Protein AF-A0A7S1KZ90-F1 (afdb_monomer_lite)

Sequence (156 aa):
HIIRDPIAMVVSGYLYHLHNDDTPTPLQVIRNMSMADGLAEEARFVIETQGKEMAEVYSSDLPWVMNVRFESFAQSSESFDEAAAEVYSHMLRGFYTEGQRKELARRAVKHDLHRNRTDDKQGHVAKAAMKESVKAVVNAIPRRLLRDLKGLRKEL

pLDDT: mean 88.45, std 10.25, range [52.78, 98.0]

Structure (mmCIF, N/CA/C/O backbone):
data_AF-A0A7S1KZ90-F1
#
_entry.id   AF-A0A7S1KZ90-F1
#
loop_
_atom_site.group_PDB
_atom_site.id
_atom_site.type_symbol
_atom_site.label_atom_id
_atom_site.label_alt_id
_atom_site.label_comp_id
_atom_site.label_asym_id
_atom_site.label_entity_id
_atom_site.label_seq_id
_atom_site.pdbx_PDB_ins_code
_atom_site.Cartn_x
_atom_site.Cartn_y
_atom_site.Cartn_z
_atom_site.occupancy
_atom_site.B_iso_or_equiv
_atom_site.auth_seq_id
_atom_site.auth_comp_id
_atom_site.auth_asym_id
_atom_site.auth_atom_id
_atom_site.pdbx_PDB_model_num
ATOM 1 N N . HIS A 1 1 ? -1.379 6.599 11.094 1.00 92.25 1 HIS A N 1
ATOM 2 C CA . HIS A 1 1 ? -1.027 6.664 9.672 1.00 92.25 1 HIS A CA 1
ATOM 3 C C . HIS A 1 1 ? -1.335 5.346 8.998 1.00 92.25 1 HIS A C 1
ATOM 5 O O . HIS A 1 1 ? -1.284 4.304 9.644 1.00 92.25 1 HIS A O 1
ATOM 11 N N . ILE A 1 2 ? -1.676 5.401 7.713 1.00 92.50 2 ILE A N 1
ATOM 12 C CA . ILE A 1 2 ? -1.804 4.203 6.890 1.00 92.50 2 ILE A CA 1
ATOM 13 C C . ILE A 1 2 ? -0.489 4.047 6.131 1.00 92.50 2 ILE A C 1
ATOM 15 O O . ILE A 1 2 ? -0.105 4.955 5.398 1.00 92.50 2 ILE A O 1
ATOM 19 N N . ILE A 1 3 ? 0.190 2.922 6.325 1.00 94.38 3 ILE A N 1
ATOM 20 C CA . ILE A 1 3 ? 1.401 2.554 5.584 1.00 94.38 3 ILE A CA 1
ATOM 21 C C . ILE A 1 3 ? 1.066 1.485 4.549 1.00 94.38 3 ILE A C 1
ATOM 23 O O . ILE A 1 3 ? 0.080 0.758 4.689 1.00 94.38 3 ILE A O 1
ATOM 27 N N . ARG A 1 4 ? 1.871 1.370 3.497 1.00 95.38 4 ARG A N 1
ATOM 28 C CA . ARG A 1 4 ? 1.637 0.413 2.413 1.00 95.38 4 ARG A CA 1
ATOM 29 C C . ARG A 1 4 ? 2.937 -0.260 2.011 1.00 95.38 4 ARG A C 1
ATOM 31 O O . ARG A 1 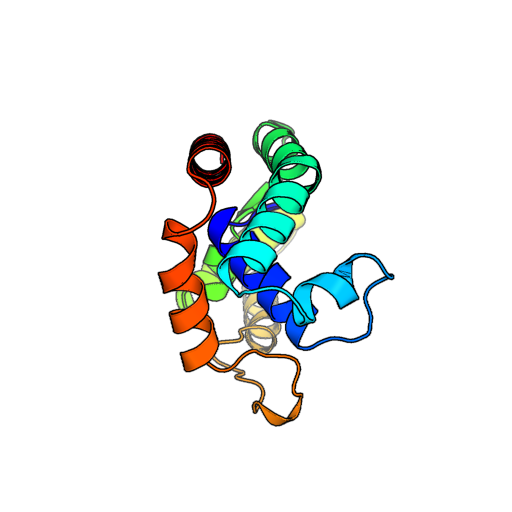4 ? 3.995 0.358 2.076 1.00 95.38 4 ARG A O 1
ATOM 38 N N . ASP A 1 5 ? 2.856 -1.509 1.558 1.00 95.88 5 ASP A N 1
ATOM 39 C CA . ASP A 1 5 ? 3.999 -2.181 0.946 1.00 95.88 5 ASP A CA 1
ATOM 40 C C . ASP A 1 5 ? 4.572 -1.309 -0.196 1.00 95.88 5 ASP A C 1
ATOM 42 O O . ASP A 1 5 ? 3.833 -0.981 -1.133 1.00 95.88 5 ASP A O 1
ATOM 46 N N . PRO A 1 6 ? 5.866 -0.927 -0.156 1.00 96.19 6 PRO A N 1
ATOM 47 C CA . PRO A 1 6 ? 6.432 0.009 -1.128 1.00 96.19 6 PRO A CA 1
ATOM 48 C C . PRO A 1 6 ? 6.328 -0.481 -2.575 1.00 96.19 6 PRO A C 1
ATOM 50 O O . PRO A 1 6 ? 6.116 0.312 -3.487 1.00 96.19 6 PRO A O 1
ATOM 53 N N . ILE A 1 7 ? 6.418 -1.795 -2.804 1.00 96.19 7 ILE A N 1
ATOM 54 C CA . ILE A 1 7 ? 6.285 -2.374 -4.146 1.00 96.19 7 ILE A CA 1
ATOM 55 C C . ILE A 1 7 ? 4.825 -2.298 -4.607 1.00 96.19 7 ILE A C 1
ATOM 57 O O . ILE A 1 7 ? 4.551 -1.904 -5.742 1.00 96.19 7 ILE A O 1
ATOM 61 N N . ALA A 1 8 ? 3.874 -2.638 -3.735 1.00 94.69 8 ALA A N 1
ATOM 62 C CA . ALA A 1 8 ? 2.452 -2.497 -4.024 1.00 94.69 8 ALA A CA 1
ATOM 63 C C . ALA A 1 8 ? 2.060 -1.033 -4.279 1.00 94.69 8 ALA A C 1
ATOM 65 O O . ALA A 1 8 ? 1.177 -0.778 -5.100 1.00 94.69 8 ALA A O 1
ATOM 66 N N . MET A 1 9 ? 2.717 -0.085 -3.607 1.00 94.56 9 MET A N 1
ATOM 67 C CA . MET A 1 9 ? 2.534 1.346 -3.825 1.00 94.56 9 MET A CA 1
ATOM 68 C C . MET A 1 9 ? 3.001 1.764 -5.220 1.00 94.56 9 MET A C 1
ATOM 70 O O . MET A 1 9 ? 2.198 2.340 -5.946 1.00 94.56 9 MET A O 1
ATOM 74 N N . VAL A 1 10 ? 4.206 1.364 -5.644 1.00 95.25 10 VAL A N 1
ATOM 75 C CA . VAL A 1 10 ? 4.720 1.617 -7.006 1.00 95.25 10 VAL A CA 1
ATOM 76 C C . VAL A 1 10 ? 3.785 1.056 -8.077 1.00 95.25 10 VAL A C 1
ATOM 78 O O . VAL A 1 10 ? 3.404 1.756 -9.010 1.00 95.25 10 VAL A O 1
ATOM 81 N N . VAL A 1 11 ? 3.348 -0.199 -7.941 1.00 94.69 11 VAL A N 1
ATOM 82 C CA . VAL A 1 11 ? 2.410 -0.802 -8.906 1.00 94.69 11 VAL A CA 1
ATOM 83 C C . VAL A 1 11 ? 1.099 -0.013 -8.961 1.00 94.69 11 VAL A C 1
ATOM 85 O O . VAL A 1 11 ? 0.547 0.210 -10.037 1.00 94.69 11 VAL A O 1
ATOM 88 N N . SER A 1 12 ? 0.589 0.407 -7.804 1.00 91.56 12 SER A N 1
ATOM 89 C CA . SER A 1 12 ? -0.655 1.167 -7.709 1.00 91.56 12 SER A CA 1
ATOM 90 C C . SER A 1 12 ? -0.537 2.567 -8.303 1.00 91.56 12 SER A C 1
ATOM 92 O O . SER A 1 12 ? -1.464 2.981 -8.993 1.00 91.56 12 SER A O 1
ATOM 94 N N . GLY A 1 13 ? 0.558 3.278 -8.030 1.00 91.31 13 GLY A N 1
ATOM 95 C CA . GLY A 1 13 ? 0.819 4.622 -8.542 1.00 91.31 13 GLY A CA 1
ATOM 96 C C . GLY A 1 13 ? 0.999 4.611 -10.055 1.00 91.31 13 GLY A C 1
ATOM 97 O O . GLY A 1 13 ? 0.278 5.308 -10.764 1.00 91.31 13 GLY A O 1
ATOM 98 N N . TYR A 1 14 ? 1.810 3.686 -10.576 1.00 92.38 14 TYR A N 1
ATOM 99 C CA . TYR A 1 14 ? 1.973 3.499 -12.019 1.00 92.38 14 TYR A CA 1
ATOM 100 C C . TYR A 1 14 ? 0.629 3.270 -12.729 1.00 92.38 14 TYR A C 1
ATOM 102 O O . TYR A 1 14 ? 0.295 3.967 -13.687 1.00 92.38 14 TYR A O 1
ATOM 110 N N . LEU A 1 15 ? -0.187 2.334 -12.231 1.00 90.62 15 LEU A N 1
ATOM 111 C CA . LEU A 1 15 ? -1.514 2.064 -12.795 1.00 90.62 15 LEU A CA 1
ATOM 112 C C . LEU A 1 15 ? -2.454 3.268 -12.685 1.00 90.62 15 LEU A C 1
ATOM 114 O O . LEU A 1 15 ? -3.241 3.511 -13.597 1.00 90.62 15 LEU A O 1
ATOM 118 N N . TYR A 1 16 ? -2.380 4.018 -11.588 1.00 88.12 16 TYR A N 1
ATOM 119 C CA . TYR A 1 16 ? -3.156 5.237 -11.413 1.00 88.12 16 TYR A CA 1
ATOM 120 C C . TYR A 1 16 ? -2.789 6.280 -12.480 1.00 88.12 16 TYR A C 1
ATOM 122 O O . TYR A 1 16 ? -3.686 6.813 -13.133 1.00 88.12 16 TYR A O 1
ATOM 130 N N . HIS A 1 17 ? -1.500 6.505 -12.736 1.00 86.94 17 HIS A N 1
ATOM 131 C CA . HIS A 1 17 ? -1.020 7.466 -13.737 1.00 86.94 17 HIS A CA 1
ATOM 132 C C . HIS A 1 17 ? -1.322 7.058 -15.186 1.00 86.94 17 HIS A C 1
ATOM 134 O O . HIS A 1 17 ? -1.518 7.918 -16.051 1.00 86.94 17 HIS A O 1
ATOM 140 N N . LEU A 1 18 ? -1.436 5.757 -15.466 1.00 86.38 18 LEU A N 1
ATOM 1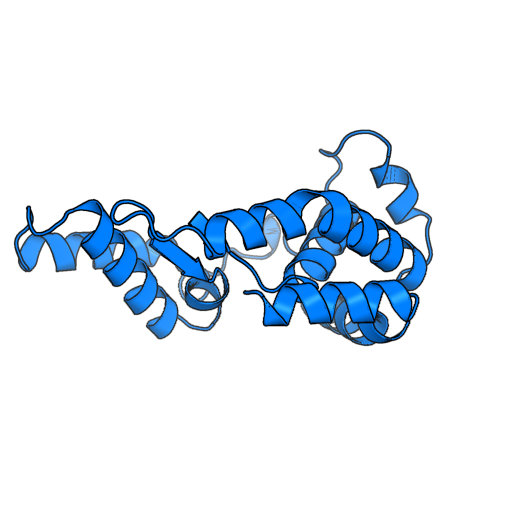41 C CA . LEU A 1 18 ? -1.886 5.279 -16.776 1.00 86.38 18 LEU A CA 1
ATOM 142 C C . LEU A 1 18 ? -3.355 5.604 -17.073 1.00 86.38 18 LEU A C 1
ATOM 144 O O . LEU A 1 18 ? -3.714 5.735 -18.241 1.00 86.38 18 LEU A O 1
ATOM 148 N N . HIS A 1 19 ? -4.198 5.711 -16.044 1.00 80.69 19 HIS A N 1
ATOM 149 C CA . HIS A 1 19 ? -5.652 5.788 -16.206 1.00 80.69 19 HIS A CA 1
ATOM 150 C C . HIS A 1 19 ? -6.279 7.120 -15.777 1.00 80.69 19 HIS A C 1
ATOM 152 O O . HIS A 1 19 ? -7.440 7.350 -16.099 1.00 80.69 19 HIS A O 1
ATOM 158 N N . ASN A 1 20 ? -5.544 7.993 -15.082 1.00 77.62 20 ASN A N 1
ATOM 159 C CA . ASN A 1 20 ? -6.070 9.266 -14.585 1.00 77.62 20 ASN A CA 1
ATOM 160 C C . ASN A 1 20 ? -5.307 10.449 -15.178 1.00 77.62 20 ASN A C 1
ATOM 162 O O . ASN A 1 20 ? -4.075 10.464 -15.168 1.00 77.62 20 ASN A O 1
ATOM 166 N N . ASP A 1 21 ? -6.048 11.431 -15.692 1.00 73.75 21 ASP A N 1
ATOM 167 C CA . ASP A 1 21 ? -5.513 12.676 -16.264 1.00 73.75 21 ASP A CA 1
ATOM 168 C C . ASP A 1 21 ? -5.233 13.753 -15.201 1.00 73.75 21 ASP A C 1
ATOM 170 O O . ASP A 1 21 ? -4.595 14.760 -15.495 1.00 73.75 21 ASP A O 1
ATOM 174 N N . ASP A 1 22 ? -5.641 13.512 -13.953 1.00 67.62 22 ASP A N 1
ATOM 175 C CA . ASP A 1 22 ? -5.633 14.490 -12.856 1.00 67.62 22 ASP A CA 1
ATOM 176 C C . ASP A 1 22 ? -4.256 14.718 -12.209 1.00 67.62 22 ASP A C 1
ATOM 178 O O . ASP A 1 22 ? -4.158 15.241 -11.098 1.00 67.62 22 ASP A O 1
ATOM 182 N N . THR A 1 23 ? -3.166 14.321 -12.868 1.00 59.53 23 THR A N 1
ATOM 183 C CA . THR A 1 23 ? -1.815 14.464 -12.311 1.00 59.53 23 THR A CA 1
ATOM 184 C C . THR A 1 23 ? -0.968 15.479 -13.071 1.00 59.53 23 THR A C 1
ATOM 186 O O . THR A 1 23 ? -0.924 15.418 -14.302 1.00 59.53 23 THR A O 1
ATOM 189 N N . PRO A 1 24 ? -0.262 16.390 -12.362 1.00 55.91 24 PRO A N 1
ATOM 190 C CA . PRO A 1 24 ? 0.601 17.373 -12.995 1.00 55.91 24 PRO A CA 1
ATOM 191 C C . PRO A 1 24 ? 1.693 16.743 -13.871 1.00 55.91 24 PRO A C 1
ATOM 193 O O . PRO A 1 24 ? 2.021 15.557 -13.799 1.00 55.91 24 PRO A O 1
ATOM 196 N N . THR A 1 25 ? 2.256 17.600 -14.713 1.00 52.78 25 THR A N 1
ATOM 197 C CA . THR A 1 25 ? 2.880 17.319 -16.009 1.00 52.78 25 THR A CA 1
ATOM 198 C C . THR A 1 25 ? 4.255 16.613 -16.046 1.00 52.78 25 THR A C 1
ATOM 200 O O . THR A 1 25 ? 4.799 16.519 -17.143 1.00 52.78 25 THR A O 1
ATOM 203 N N . PRO A 1 26 ? 4.834 16.012 -14.983 1.00 55.62 26 PRO A N 1
ATOM 204 C CA . PRO A 1 26 ? 5.863 14.983 -15.198 1.00 55.62 26 PRO A CA 1
ATOM 205 C C . PRO A 1 26 ? 5.285 13.616 -15.619 1.00 55.62 26 PRO A C 1
ATOM 207 O O . PRO A 1 26 ? 5.957 12.834 -16.285 1.00 55.62 26 PRO A O 1
ATOM 210 N N . LEU A 1 27 ? 4.026 13.320 -15.276 1.00 61.16 27 LEU A N 1
ATOM 211 C CA . LEU A 1 27 ? 3.480 11.951 -15.317 1.00 61.16 27 LEU A CA 1
ATOM 212 C C . LEU A 1 27 ? 2.819 11.558 -16.648 1.00 61.16 27 LEU A C 1
ATOM 214 O O . LEU A 1 27 ? 2.671 10.371 -16.935 1.00 61.16 27 LEU A O 1
ATOM 218 N N . GLN A 1 28 ? 2.510 12.521 -17.523 1.00 67.12 28 GLN A N 1
ATOM 219 C CA . GLN A 1 28 ? 2.115 12.214 -18.908 1.00 67.12 28 GLN A CA 1
ATOM 220 C C . GLN A 1 28 ? 3.231 11.490 -19.673 1.00 67.12 28 GLN A C 1
ATOM 222 O O . GLN A 1 28 ? 2.952 10.698 -20.572 1.00 67.12 28 GLN A O 1
ATOM 227 N N . VAL A 1 29 ? 4.494 11.712 -19.288 1.00 78.50 29 VAL A N 1
ATOM 228 C CA . VAL A 1 29 ? 5.645 11.041 -19.900 1.00 78.50 29 VAL A CA 1
ATOM 229 C C . VAL A 1 29 ? 5.606 9.535 -19.620 1.00 78.50 29 VAL A C 1
ATOM 231 O O . VAL A 1 29 ? 5.904 8.760 -20.525 1.00 78.50 29 VAL A O 1
ATOM 234 N N . ILE A 1 30 ? 5.139 9.103 -18.438 1.00 84.81 30 ILE A N 1
ATOM 235 C CA . ILE A 1 30 ? 5.043 7.680 -18.056 1.00 84.81 30 ILE A CA 1
ATOM 236 C C . ILE A 1 30 ? 4.164 6.883 -19.028 1.00 84.81 30 ILE A C 1
ATOM 238 O O . ILE A 1 30 ? 4.466 5.728 -19.324 1.00 84.81 30 ILE A O 1
ATOM 242 N N . ARG A 1 31 ? 3.109 7.490 -19.584 1.00 85.44 31 ARG A N 1
ATOM 243 C CA . ARG A 1 31 ? 2.217 6.817 -20.547 1.00 85.44 31 ARG A CA 1
ATOM 244 C C . ARG A 1 31 ? 2.898 6.476 -21.869 1.00 85.44 31 ARG A C 1
ATOM 246 O O . ARG A 1 31 ? 2.471 5.550 -22.549 1.00 85.44 31 ARG A O 1
ATOM 253 N N . ASN A 1 32 ? 3.947 7.218 -22.215 1.00 88.69 32 ASN A N 1
ATOM 254 C CA . ASN A 1 32 ? 4.730 7.015 -23.430 1.00 88.69 32 ASN A CA 1
ATOM 255 C C . ASN A 1 32 ? 5.992 6.172 -23.183 1.00 88.69 32 ASN A C 1
ATOM 257 O O . ASN A 1 32 ? 6.749 5.913 -24.117 1.00 88.69 32 ASN A O 1
ATOM 261 N N . MET A 1 33 ? 6.242 5.759 -21.939 1.00 92.06 33 MET A N 1
ATOM 262 C CA . MET A 1 33 ? 7.366 4.902 -21.579 1.00 92.06 33 MET A CA 1
ATOM 263 C C . MET A 1 33 ? 7.026 3.424 -21.776 1.00 92.06 33 MET A C 1
ATOM 265 O O . MET A 1 33 ? 5.862 3.015 -21.773 1.00 92.06 33 MET A O 1
ATOM 269 N N . SER A 1 34 ? 8.063 2.589 -21.874 1.00 94.12 34 SER A N 1
ATOM 270 C CA . SER A 1 34 ? 7.877 1.156 -21.663 1.00 94.12 34 SER A CA 1
ATOM 271 C C . SER A 1 34 ? 7.357 0.902 -20.240 1.00 94.12 34 SER A C 1
ATOM 273 O O . SER A 1 34 ? 7.595 1.694 -19.326 1.00 94.12 34 SER A O 1
ATOM 275 N N . MET A 1 35 ? 6.670 -0.221 -20.016 1.00 94.00 35 MET A N 1
ATOM 276 C CA . MET A 1 35 ? 6.167 -0.565 -18.679 1.00 94.00 35 MET A CA 1
ATOM 277 C C . MET A 1 35 ? 7.289 -0.629 -17.633 1.00 94.00 35 MET A C 1
ATOM 279 O O . MET A 1 35 ? 7.099 -0.192 -16.501 1.00 94.00 35 MET A O 1
ATOM 283 N N . ALA A 1 36 ? 8.464 -1.137 -18.014 1.00 95.19 36 ALA A N 1
ATOM 284 C CA . ALA A 1 36 ? 9.620 -1.214 -17.126 1.00 95.19 36 ALA A CA 1
ATOM 285 C C . ALA A 1 36 ? 10.179 0.176 -16.785 1.00 95.19 36 ALA A C 1
ATOM 287 O O . ALA A 1 36 ? 10.479 0.436 -15.620 1.00 95.19 36 ALA A O 1
ATOM 288 N N . ASP A 1 37 ? 10.277 1.073 -17.769 1.00 94.56 37 ASP A N 1
ATOM 289 C CA . ASP A 1 37 ? 10.777 2.436 -17.557 1.00 94.56 37 ASP A CA 1
ATOM 290 C C . ASP A 1 37 ? 9.796 3.272 -16.729 1.00 94.56 37 ASP A C 1
ATOM 292 O O . ASP A 1 37 ? 10.208 3.947 -15.788 1.00 94.56 37 ASP A O 1
ATOM 296 N N . GLY A 1 38 ? 8.494 3.159 -17.007 1.00 93.44 38 GLY A N 1
ATOM 297 C CA . GLY A 1 38 ? 7.455 3.837 -16.235 1.00 93.44 38 GLY A CA 1
ATOM 298 C C . GLY A 1 38 ? 7.393 3.360 -14.781 1.00 93.44 38 GLY A C 1
ATOM 299 O O . GLY A 1 38 ? 7.309 4.176 -13.868 1.00 93.44 38 GLY A O 1
ATOM 300 N N . LEU A 1 39 ? 7.524 2.050 -14.541 1.00 94.75 39 LEU A N 1
ATOM 301 C CA . LEU A 1 39 ? 7.660 1.510 -13.183 1.00 94.75 39 LEU A CA 1
ATOM 302 C C . LEU A 1 39 ? 8.950 1.966 -12.496 1.00 94.75 39 LEU A C 1
ATOM 304 O O . LEU A 1 39 ? 8.961 2.149 -11.282 1.00 94.75 39 LEU A O 1
ATOM 308 N N . ALA A 1 40 ? 10.045 2.126 -13.241 1.00 95.50 40 ALA A N 1
ATOM 309 C CA . ALA A 1 40 ? 11.299 2.626 -12.692 1.00 95.50 40 ALA A CA 1
ATOM 310 C C . ALA A 1 40 ? 11.208 4.110 -12.301 1.00 95.50 40 ALA A C 1
ATOM 312 O O . ALA A 1 40 ? 11.806 4.498 -11.298 1.00 95.50 40 ALA A O 1
ATOM 313 N N . GLU A 1 41 ? 10.478 4.923 -13.066 1.00 93.81 41 GLU A N 1
ATOM 314 C CA . GLU A 1 41 ? 10.181 6.319 -12.722 1.00 93.81 41 GLU A CA 1
ATOM 315 C C . GLU A 1 41 ? 9.354 6.399 -11.437 1.00 93.81 41 GLU A C 1
ATOM 317 O O . GLU A 1 41 ? 9.754 7.051 -10.475 1.00 93.81 41 GLU A O 1
ATOM 322 N N . GLU A 1 42 ? 8.265 5.634 -11.378 1.00 93.56 42 GLU A N 1
ATOM 323 C CA . GLU A 1 42 ? 7.399 5.565 -10.202 1.00 93.56 42 GLU A CA 1
ATOM 324 C C . GLU A 1 42 ? 8.156 5.064 -8.964 1.00 93.56 42 GLU A C 1
ATOM 326 O O . GLU A 1 42 ? 8.027 5.611 -7.872 1.00 93.56 42 GLU A O 1
ATOM 331 N N . ALA A 1 43 ? 9.016 4.053 -9.127 1.00 95.75 43 ALA A N 1
ATOM 332 C CA . ALA A 1 43 ? 9.869 3.563 -8.051 1.00 95.75 43 ALA A CA 1
ATOM 333 C C . ALA A 1 43 ? 10.808 4.646 -7.511 1.00 95.75 43 ALA A C 1
ATOM 335 O O . ALA A 1 43 ? 10.975 4.738 -6.296 1.00 95.75 43 ALA A O 1
ATOM 336 N N . ARG A 1 44 ? 11.412 5.469 -8.381 1.00 95.06 44 ARG A N 1
ATOM 337 C CA . ARG A 1 44 ? 12.251 6.599 -7.948 1.00 95.06 44 ARG A CA 1
ATOM 338 C C . ARG A 1 44 ? 11.438 7.604 -7.150 1.00 95.06 44 ARG A C 1
ATOM 340 O O . ARG A 1 44 ? 11.840 7.932 -6.038 1.00 95.06 44 ARG A O 1
ATOM 347 N N . PHE A 1 45 ? 10.279 8.003 -7.670 1.00 92.69 45 PHE A N 1
ATOM 348 C CA . PHE A 1 45 ? 9.380 8.921 -6.978 1.00 92.69 45 PHE A CA 1
ATOM 349 C C . PHE A 1 45 ? 9.014 8.404 -5.581 1.00 92.69 45 PHE A C 1
ATOM 351 O O . PHE A 1 45 ? 9.207 9.112 -4.591 1.00 92.69 45 PHE A O 1
ATOM 358 N N . VAL A 1 46 ? 8.577 7.145 -5.483 1.00 93.94 46 VAL A N 1
ATOM 359 C CA . VAL A 1 46 ? 8.236 6.496 -4.212 1.00 93.94 46 VAL A CA 1
ATOM 360 C C . VAL A 1 46 ? 9.425 6.468 -3.252 1.00 93.94 46 VAL A C 1
ATOM 362 O O . VAL A 1 46 ? 9.261 6.827 -2.092 1.00 93.94 46 VAL A O 1
ATOM 365 N N . ILE A 1 47 ? 10.619 6.069 -3.697 1.00 95.12 47 ILE A N 1
ATOM 366 C CA . ILE A 1 47 ? 11.811 6.003 -2.832 1.00 95.12 47 ILE A CA 1
ATOM 367 C C . ILE A 1 47 ? 12.209 7.392 -2.315 1.00 95.12 47 ILE A C 1
ATOM 369 O O . ILE A 1 47 ? 12.617 7.537 -1.162 1.00 95.12 47 ILE A O 1
ATOM 373 N N . GLU A 1 48 ? 12.146 8.411 -3.169 1.00 93.12 48 GLU A N 1
ATOM 374 C CA . GLU A 1 48 ? 12.656 9.745 -2.850 1.00 93.12 48 GLU A CA 1
ATOM 375 C C . GLU A 1 48 ? 11.704 10.558 -1.974 1.00 93.12 48 GLU A C 1
ATOM 377 O O . GLU A 1 48 ? 12.186 11.393 -1.203 1.00 93.12 48 GLU A O 1
ATOM 382 N N . THR A 1 49 ? 10.401 10.277 -2.066 1.00 91.62 49 THR A N 1
ATOM 383 C CA . THR A 1 49 ? 9.329 10.995 -1.365 1.00 91.62 49 THR A CA 1
ATOM 384 C C . THR A 1 49 ? 8.654 10.097 -0.317 1.00 91.62 49 THR A C 1
ATOM 386 O O . THR A 1 49 ? 9.135 9.968 0.809 1.00 91.62 49 THR A O 1
ATOM 389 N N . GLN A 1 50 ? 7.580 9.410 -0.703 1.00 92.44 50 GLN A N 1
ATOM 390 C CA . GLN A 1 50 ? 6.641 8.697 0.165 1.00 92.44 50 GLN A CA 1
ATOM 391 C C . GLN A 1 50 ? 7.290 7.590 1.006 1.00 92.44 50 GLN A C 1
ATOM 393 O O . GLN A 1 50 ? 6.873 7.335 2.131 1.00 92.44 50 GLN A O 1
ATOM 398 N N . GLY A 1 51 ? 8.308 6.910 0.479 1.00 91.19 51 GLY A N 1
ATOM 399 C CA . GLY A 1 51 ? 9.006 5.821 1.158 1.00 91.19 51 GLY A CA 1
ATOM 400 C C . GLY A 1 51 ? 9.698 6.275 2.439 1.00 91.19 51 GLY A C 1
ATOM 401 O O . GLY A 1 51 ? 9.588 5.598 3.460 1.00 91.19 51 GLY A O 1
ATOM 402 N N . LYS A 1 52 ? 10.355 7.440 2.402 1.00 89.88 52 LYS A N 1
ATOM 403 C CA . LYS A 1 52 ? 11.019 8.022 3.577 1.00 89.88 52 LYS A CA 1
ATOM 404 C C . LYS A 1 52 ? 10.003 8.476 4.613 1.00 89.88 52 LYS A C 1
ATOM 406 O O . LYS A 1 52 ? 10.138 8.121 5.776 1.00 89.88 52 LYS A O 1
ATOM 411 N N . GLU A 1 53 ? 8.951 9.165 4.173 1.00 91.06 53 GLU A N 1
ATOM 412 C CA . GLU A 1 53 ? 7.863 9.601 5.054 1.00 91.06 53 GLU A CA 1
ATOM 413 C C . GLU A 1 53 ? 7.201 8.407 5.759 1.00 91.06 53 GLU A C 1
ATOM 415 O O . GLU A 1 53 ? 6.958 8.456 6.963 1.00 91.06 53 GLU A O 1
ATOM 420 N N . MET A 1 54 ? 6.957 7.304 5.036 1.00 93.19 54 MET A N 1
ATOM 421 C CA . MET A 1 54 ? 6.427 6.075 5.632 1.00 93.19 54 MET A CA 1
ATOM 422 C C . MET A 1 54 ? 7.380 5.480 6.669 1.00 93.19 54 MET A C 1
ATOM 424 O O . MET A 1 54 ? 6.910 5.082 7.730 1.00 93.19 54 MET A O 1
ATOM 428 N N . ALA A 1 55 ? 8.685 5.412 6.388 1.00 91.94 55 ALA A N 1
ATOM 429 C CA . ALA A 1 55 ? 9.670 4.862 7.321 1.00 91.94 55 ALA A CA 1
ATOM 430 C C . ALA A 1 55 ? 9.789 5.718 8.594 1.00 91.94 55 ALA A C 1
ATOM 432 O O . ALA A 1 55 ? 9.758 5.190 9.706 1.00 91.94 55 ALA A O 1
ATOM 433 N N . GLU A 1 56 ? 9.839 7.043 8.441 1.00 90.88 56 GLU A N 1
ATOM 434 C CA . GLU A 1 56 ? 9.867 7.996 9.555 1.00 90.88 56 GLU A CA 1
ATOM 435 C C . GLU A 1 56 ? 8.632 7.840 10.446 1.00 90.88 56 GLU A C 1
ATOM 437 O O . GLU A 1 56 ? 8.745 7.648 11.657 1.00 90.88 56 GLU A O 1
ATOM 442 N N . VAL A 1 57 ? 7.446 7.839 9.840 1.00 89.88 57 VAL A N 1
ATOM 443 C CA . VAL A 1 57 ? 6.176 7.642 10.542 1.00 89.88 57 VAL A CA 1
ATOM 444 C C . VAL A 1 57 ? 6.091 6.270 11.206 1.00 89.88 57 VAL A C 1
ATOM 446 O O . VAL A 1 57 ? 5.593 6.157 12.328 1.00 89.88 57 VAL A O 1
ATOM 449 N N . TYR A 1 58 ? 6.565 5.223 10.534 1.00 91.06 58 TYR A N 1
ATOM 450 C CA . TYR A 1 58 ? 6.533 3.871 11.073 1.00 91.06 58 TYR A CA 1
ATOM 451 C C . TYR A 1 58 ? 7.419 3.727 12.311 1.00 91.06 58 TYR A C 1
ATOM 453 O O . TYR A 1 58 ? 7.011 3.106 13.288 1.00 91.06 58 TYR A O 1
ATOM 461 N N . SER A 1 59 ? 8.584 4.377 12.297 1.00 90.31 59 SER A N 1
ATOM 462 C CA . SER A 1 59 ? 9.511 4.428 13.431 1.00 90.31 59 SER A CA 1
ATOM 463 C C . SER A 1 59 ? 9.039 5.310 14.598 1.00 90.31 59 SER A C 1
ATOM 465 O O . SER A 1 59 ? 9.681 5.338 15.648 1.00 90.31 59 SER A O 1
ATOM 467 N N . SER A 1 60 ? 7.933 6.044 14.435 1.00 89.25 60 SER A N 1
ATOM 468 C CA . SER A 1 60 ? 7.389 6.911 15.477 1.00 89.25 60 SER A CA 1
ATOM 469 C C . SER A 1 60 ? 6.751 6.090 16.599 1.00 89.25 60 SER A C 1
ATOM 471 O O . SER A 1 60 ? 5.724 5.449 16.400 1.00 89.25 60 SER A O 1
ATOM 473 N N . ASP A 1 61 ? 7.317 6.176 17.804 1.00 87.69 61 ASP A N 1
ATOM 474 C CA . ASP A 1 61 ? 6.797 5.516 19.014 1.00 87.69 61 ASP A CA 1
ATOM 475 C C . ASP A 1 61 ? 5.867 6.436 19.833 1.00 87.69 61 ASP A C 1
ATOM 477 O O . ASP A 1 61 ? 5.820 6.424 21.064 1.00 87.69 61 ASP A O 1
ATOM 481 N N . LEU A 1 62 ? 5.154 7.338 19.155 1.00 90.44 62 LEU A N 1
ATOM 482 C CA . LEU A 1 62 ? 4.247 8.257 19.833 1.00 90.44 62 LEU A CA 1
ATOM 483 C C . LEU A 1 62 ? 2.951 7.519 20.212 1.00 90.44 62 LEU A C 1
ATOM 485 O O . LEU A 1 62 ? 2.252 7.033 19.326 1.00 90.44 62 LEU A O 1
ATOM 489 N N . PRO A 1 63 ? 2.519 7.520 21.487 1.00 86.31 63 PRO A N 1
ATOM 490 C CA . PRO A 1 63 ? 1.383 6.710 21.948 1.00 86.31 63 PRO A CA 1
ATOM 491 C C . PRO A 1 63 ? 0.016 7.172 21.410 1.00 86.31 63 PRO A C 1
ATOM 493 O O . PRO A 1 63 ? -1.013 6.540 21.651 1.00 86.31 63 PRO A O 1
ATOM 496 N N . TRP A 1 64 ? -0.052 8.317 20.730 1.00 88.62 64 TRP A N 1
ATOM 497 C CA . TRP A 1 64 ? -1.248 8.782 20.015 1.00 88.62 64 TRP A CA 1
ATOM 498 C C . TRP A 1 64 ? -1.226 8.472 18.523 1.00 88.62 64 TRP A C 1
ATOM 500 O O . TRP A 1 64 ? -2.244 8.643 17.851 1.00 88.62 64 TRP A O 1
ATOM 510 N N . VAL A 1 65 ? -0.108 7.969 18.014 1.00 91.44 65 VAL A N 1
ATOM 511 C CA . VAL A 1 65 ? 0.041 7.527 16.639 1.00 91.44 65 VAL A CA 1
ATOM 512 C C . VAL A 1 65 ? -0.229 6.026 16.574 1.00 91.44 65 VAL A C 1
ATOM 514 O O . VAL A 1 65 ? 0.261 5.254 17.385 1.00 91.44 65 VAL A O 1
ATOM 517 N N . MET A 1 66 ? -1.044 5.621 15.606 1.00 93.62 66 MET A N 1
ATOM 518 C CA . MET A 1 66 ? -1.264 4.218 15.263 1.00 93.62 66 MET A CA 1
ATOM 519 C C . MET A 1 66 ? -0.850 4.016 13.820 1.00 93.62 66 MET A C 1
ATOM 521 O O . MET A 1 66 ? -1.317 4.755 12.949 1.00 93.62 66 MET A O 1
ATOM 525 N N . ASN A 1 67 ? -0.008 3.025 13.560 1.00 93.62 67 ASN A N 1
ATOM 526 C CA . ASN A 1 67 ? 0.388 2.642 12.214 1.00 93.62 67 ASN A CA 1
ATOM 527 C C . ASN A 1 67 ? -0.422 1.421 11.788 1.00 93.62 67 ASN A C 1
ATOM 529 O O . ASN A 1 67 ? -0.373 0.385 12.439 1.00 93.62 67 ASN A O 1
ATOM 533 N N . VAL A 1 68 ? -1.182 1.557 10.702 1.00 94.06 68 VAL A N 1
ATOM 534 C CA . VAL A 1 68 ? -2.008 0.474 10.157 1.00 94.06 68 VAL A CA 1
ATOM 535 C C . VAL A 1 68 ? -1.585 0.207 8.731 1.00 94.06 68 VAL A C 1
ATOM 537 O O . VAL A 1 68 ? -1.407 1.134 7.939 1.00 94.06 68 VAL A O 1
ATOM 540 N N . ARG A 1 69 ? -1.435 -1.065 8.378 1.00 94.06 69 ARG A N 1
ATOM 541 C CA . ARG A 1 69 ? -1.140 -1.450 7.002 1.00 94.06 69 ARG A CA 1
ATOM 542 C C . ARG A 1 69 ? -2.390 -1.327 6.145 1.00 94.06 69 ARG A C 1
ATOM 544 O O . ARG A 1 69 ? -3.447 -1.842 6.497 1.00 94.06 69 ARG A O 1
ATOM 551 N N . PHE A 1 70 ? -2.257 -0.715 4.974 1.00 95.00 70 PHE A N 1
ATOM 552 C CA . PHE A 1 70 ? -3.319 -0.690 3.973 1.00 95.00 70 PHE A CA 1
ATOM 553 C C . PHE A 1 70 ? -3.761 -2.110 3.596 1.00 95.00 70 PHE A C 1
ATOM 555 O O . PHE A 1 70 ? -4.947 -2.358 3.387 1.00 95.00 70 PHE A O 1
ATOM 562 N N . GLU A 1 71 ? -2.819 -3.059 3.549 1.00 94.44 71 GLU A N 1
ATOM 563 C CA . GLU A 1 71 ? -3.117 -4.456 3.231 1.00 94.44 71 GLU A CA 1
ATOM 564 C C . GLU A 1 71 ? -4.109 -5.092 4.214 1.00 94.44 71 GLU A C 1
ATOM 566 O O . GLU A 1 71 ? -4.920 -5.906 3.778 1.00 94.44 71 GLU A O 1
ATOM 571 N N . SER A 1 72 ? -4.127 -4.669 5.484 1.00 95.00 72 SER A N 1
ATOM 572 C CA . SER A 1 72 ? -5.090 -5.166 6.473 1.00 95.00 72 SER A CA 1
ATOM 573 C C . SER A 1 72 ? -6.535 -4.857 6.069 1.00 95.00 72 SER A C 1
ATOM 575 O O . SER A 1 72 ? -7.414 -5.684 6.263 1.00 95.00 72 SER A O 1
ATOM 577 N N . PHE A 1 73 ? -6.786 -3.723 5.407 1.00 94.69 73 PHE A N 1
ATOM 578 C CA . PHE A 1 73 ? -8.118 -3.388 4.885 1.00 94.69 73 PHE A CA 1
ATOM 579 C C . PHE A 1 73 ? -8.449 -4.080 3.560 1.00 94.69 73 PHE A C 1
ATOM 581 O O . PHE A 1 73 ? -9.616 -4.240 3.215 1.00 94.69 73 PHE A O 1
ATOM 588 N N . ALA A 1 74 ? -7.434 -4.439 2.774 1.00 91.50 74 ALA A N 1
ATOM 589 C CA . ALA A 1 74 ? -7.610 -4.869 1.389 1.00 91.50 74 ALA A CA 1
ATOM 590 C C . ALA A 1 74 ? -7.499 -6.387 1.190 1.00 91.50 74 ALA A C 1
ATOM 592 O O . ALA A 1 74 ? -7.827 -6.876 0.108 1.00 91.50 74 ALA A O 1
ATOM 593 N N . GLN A 1 75 ? -7.030 -7.144 2.183 1.00 93.00 75 GLN A N 1
ATOM 594 C CA . GLN A 1 75 ? -6.785 -8.580 2.043 1.00 93.00 75 GLN A CA 1
ATOM 595 C C . GLN A 1 75 ? -8.078 -9.401 2.010 1.00 93.00 75 GLN A C 1
ATOM 597 O O . GLN A 1 75 ? -8.230 -10.270 1.151 1.00 93.00 75 GLN A O 1
ATOM 602 N N . SER A 1 76 ? -9.007 -9.129 2.922 1.00 95.00 76 SER A N 1
ATOM 603 C CA . SER A 1 76 ? -10.287 -9.828 3.024 1.00 95.00 76 SER A CA 1
ATOM 604 C C . SER A 1 76 ? -11.294 -9.002 3.823 1.00 95.00 76 SER A C 1
ATOM 606 O O . SER A 1 76 ? -10.917 -8.049 4.503 1.00 95.00 76 SER A O 1
ATOM 608 N N . SER A 1 77 ? -12.564 -9.398 3.782 1.00 95.25 77 SER A N 1
ATOM 609 C CA . SER A 1 77 ? -13.610 -8.808 4.621 1.00 95.25 77 SER A CA 1
ATOM 610 C C . SER A 1 77 ? -13.390 -9.005 6.123 1.00 95.25 77 SER A C 1
ATOM 612 O O . SER A 1 77 ? -13.759 -8.139 6.907 1.00 95.25 77 SER A O 1
ATOM 614 N N . GLU A 1 78 ? -12.792 -10.128 6.523 1.00 95.25 78 GLU A N 1
ATOM 615 C CA . GLU A 1 78 ? -12.453 -10.408 7.923 1.00 95.25 78 GLU A CA 1
ATOM 616 C C . GLU A 1 78 ? -11.315 -9.495 8.390 1.00 95.25 78 GLU A C 1
ATOM 618 O O . GLU A 1 78 ? -11.464 -8.774 9.372 1.00 95.25 78 GLU A O 1
ATOM 623 N N . SER A 1 79 ? -10.236 -9.414 7.604 1.00 95.19 79 SER A N 1
ATOM 624 C CA . SER A 1 79 ? -9.111 -8.509 7.877 1.00 95.19 79 SER A CA 1
ATOM 625 C C . SER A 1 79 ? -9.551 -7.040 7.911 1.00 95.19 79 SER A C 1
ATOM 627 O O . SER A 1 79 ? -9.074 -6.267 8.740 1.00 95.19 79 SER A O 1
ATOM 629 N N . PHE A 1 80 ? -10.498 -6.655 7.046 1.00 96.25 80 PHE A N 1
ATOM 630 C CA . PHE A 1 80 ? -11.089 -5.320 7.062 1.00 96.25 80 PHE A CA 1
ATOM 631 C C . PHE A 1 80 ? -11.798 -5.026 8.388 1.00 96.25 80 PHE A C 1
ATOM 633 O O . PHE A 1 80 ? -11.594 -3.953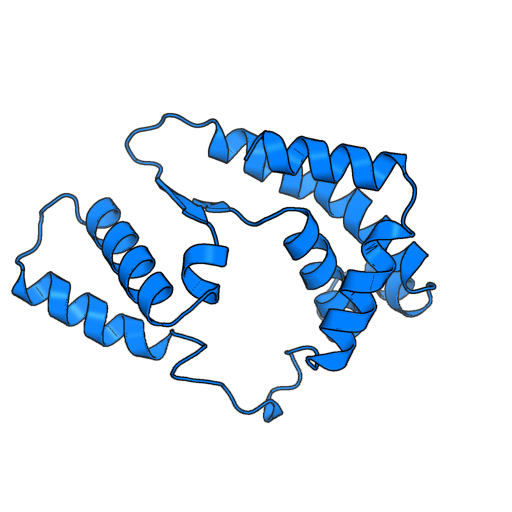 8.958 1.00 96.25 80 PHE A O 1
ATOM 640 N N . ASP A 1 81 ? -12.620 -5.957 8.881 1.00 94.50 81 ASP A N 1
ATOM 641 C CA . ASP A 1 81 ? -13.357 -5.777 10.134 1.00 94.50 81 ASP A CA 1
ATOM 642 C C . ASP A 1 81 ? -12.402 -5.651 11.327 1.00 94.50 81 ASP A C 1
ATOM 644 O O . ASP A 1 81 ? -12.587 -4.770 12.169 1.00 94.50 81 ASP A O 1
ATOM 648 N N . GLU A 1 82 ? -11.359 -6.484 11.369 1.00 94.00 82 GLU A N 1
ATOM 649 C CA . GLU A 1 82 ? -10.307 -6.432 12.388 1.00 94.00 82 GLU A CA 1
ATOM 650 C C . GLU A 1 82 ? -9.578 -5.083 12.371 1.00 94.00 82 GLU A C 1
ATOM 652 O O . GLU A 1 82 ? -9.517 -4.399 13.395 1.00 94.00 82 GLU A O 1
ATOM 657 N N . ALA A 1 83 ? -9.103 -4.648 11.201 1.00 95.44 83 ALA A N 1
ATOM 658 C CA . ALA A 1 83 ? -8.386 -3.384 11.049 1.00 95.44 83 ALA A CA 1
ATOM 659 C C . ALA A 1 83 ? -9.266 -2.170 11.394 1.00 95.44 83 ALA A C 1
ATOM 661 O O . ALA A 1 83 ? -8.820 -1.234 12.060 1.00 95.44 83 ALA A O 1
ATOM 662 N N . ALA A 1 84 ? -10.537 -2.176 10.979 1.00 94.88 84 ALA A N 1
ATOM 663 C CA . ALA A 1 84 ? -11.483 -1.116 11.316 1.00 94.88 84 ALA A CA 1
ATOM 664 C C . ALA A 1 84 ? -11.761 -1.066 12.826 1.00 94.88 84 ALA A C 1
ATOM 666 O O . AL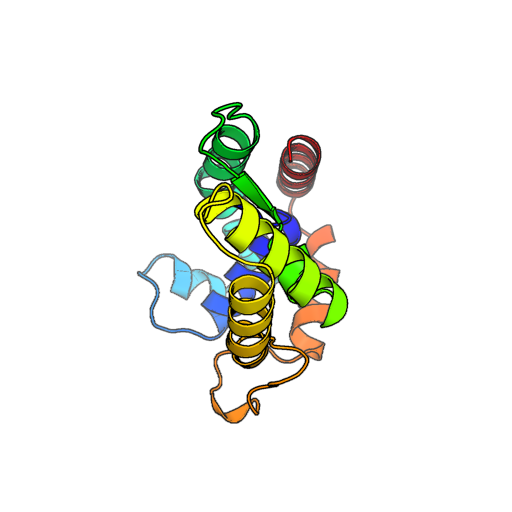A A 1 84 ? -11.780 0.018 13.417 1.00 94.88 84 ALA A O 1
ATOM 667 N N . ALA A 1 85 ? -11.945 -2.225 13.465 1.00 91.75 85 ALA A N 1
ATOM 668 C CA . ALA A 1 85 ? -12.136 -2.316 14.908 1.00 91.75 85 ALA A CA 1
ATOM 669 C C . ALA A 1 85 ? -10.913 -1.797 15.679 1.00 91.75 85 ALA A C 1
ATOM 671 O O . ALA A 1 85 ? -11.079 -1.059 16.655 1.00 91.75 85 ALA A O 1
ATOM 672 N N . GLU A 1 86 ? -9.703 -2.124 15.224 1.00 92.44 86 GLU A N 1
ATOM 673 C CA . GLU A 1 86 ? -8.451 -1.652 15.814 1.00 92.44 86 GLU A CA 1
ATOM 674 C C . GLU A 1 86 ? -8.336 -0.121 15.732 1.00 92.44 86 GLU A C 1
ATOM 676 O O . GLU A 1 86 ? -8.100 0.538 16.749 1.00 92.44 86 GLU A O 1
ATOM 681 N N . VAL A 1 87 ? -8.626 0.464 14.561 1.00 94.00 87 VAL A N 1
ATOM 682 C CA . VAL A 1 87 ? -8.642 1.924 14.361 1.00 94.00 87 VAL A CA 1
ATOM 683 C C . VAL A 1 87 ? -9.644 2.604 15.287 1.00 94.00 87 VAL A C 1
ATOM 685 O O . VAL A 1 87 ? -9.295 3.570 15.970 1.00 94.00 87 VAL A O 1
ATOM 688 N N . TYR A 1 88 ? -10.883 2.110 15.361 1.00 92.88 88 TYR A N 1
ATOM 689 C CA . TYR A 1 88 ? -11.879 2.691 16.264 1.00 92.88 88 TYR A CA 1
ATOM 690 C C . TYR A 1 88 ? -11.469 2.561 17.728 1.00 92.88 88 TYR A C 1
ATOM 692 O O . TYR A 1 88 ? -11.684 3.489 18.510 1.00 92.88 88 TYR A O 1
ATOM 700 N N . SER A 1 89 ? -10.850 1.443 18.104 1.00 90.25 89 SER A N 1
ATOM 701 C CA . SER A 1 89 ? -10.356 1.248 19.461 1.00 90.25 89 SER A CA 1
ATOM 702 C C . SER A 1 89 ? -9.271 2.258 19.824 1.00 90.25 89 SER A C 1
ATOM 704 O O . SER A 1 89 ? -9.366 2.893 20.879 1.00 90.25 89 SER A O 1
ATOM 706 N N . HIS A 1 90 ? -8.310 2.482 18.924 1.00 91.50 90 HIS A N 1
ATOM 707 C CA . HIS A 1 90 ? -7.256 3.480 19.105 1.00 91.50 90 HIS A CA 1
ATOM 708 C C . HIS A 1 90 ? -7.810 4.904 19.197 1.00 91.50 90 HIS A C 1
ATOM 710 O O . HIS A 1 90 ? -7.447 5.657 20.101 1.00 91.50 90 HIS A O 1
ATOM 716 N N . MET A 1 91 ? -8.723 5.274 18.294 1.00 91.00 91 MET A N 1
ATOM 717 C CA . MET A 1 91 ? -9.298 6.623 18.246 1.00 91.00 91 MET A CA 1
ATOM 718 C C . MET A 1 91 ? -10.144 6.949 19.475 1.00 91.00 91 MET A C 1
ATOM 720 O O . MET A 1 91 ? -10.131 8.081 19.953 1.00 91.00 91 MET A O 1
ATOM 724 N N . LEU A 1 92 ? -10.898 5.972 19.976 1.00 89.69 92 LEU A N 1
ATOM 725 C CA . LEU A 1 92 ? -11.890 6.213 21.016 1.0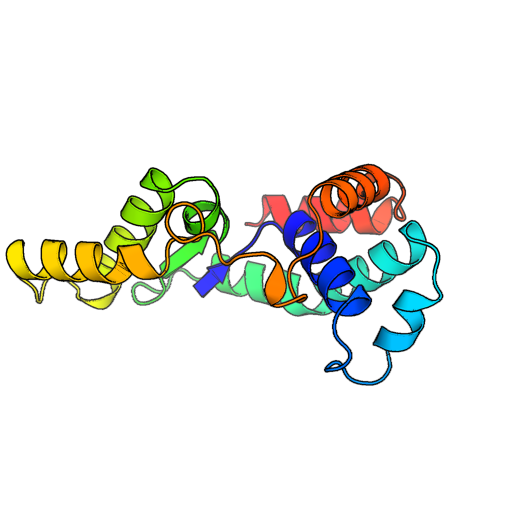0 89.69 92 LEU A CA 1
ATOM 726 C C . LEU A 1 92 ? -11.391 5.887 22.426 1.00 89.69 92 LEU A C 1
ATOM 728 O O . LEU A 1 92 ? -12.111 6.190 23.367 1.00 89.69 92 LEU A O 1
ATOM 732 N N . ARG A 1 93 ? -10.205 5.282 22.605 1.00 84.94 93 ARG A N 1
ATOM 733 C CA . ARG A 1 93 ? -9.508 5.091 23.902 1.00 84.94 93 ARG A CA 1
ATOM 734 C C . ARG A 1 93 ? -10.390 4.645 25.086 1.00 84.94 93 ARG A C 1
ATOM 736 O O . ARG A 1 93 ? -10.172 5.060 26.219 1.00 84.94 93 ARG A O 1
ATOM 743 N N . GLY A 1 94 ? -11.402 3.814 24.833 1.00 81.25 94 GLY A N 1
ATOM 744 C CA . GLY A 1 94 ? -12.325 3.321 25.865 1.00 81.25 94 GLY A CA 1
ATOM 745 C C . GLY A 1 94 ? -13.504 4.242 26.217 1.00 81.25 94 GLY A C 1
ATOM 746 O O . GLY A 1 94 ? -14.300 3.887 27.079 1.00 81.25 94 GLY A O 1
ATOM 747 N N . PHE A 1 95 ? -13.697 5.371 25.528 1.00 86.44 95 PHE A N 1
ATOM 748 C CA . PHE A 1 95 ? -14.855 6.269 25.687 1.00 86.44 95 PHE A CA 1
ATOM 749 C C . PHE A 1 95 ? -16.148 5.748 25.026 1.00 86.44 95 PHE A C 1
ATOM 751 O O . PHE A 1 95 ? -17.031 6.527 24.669 1.00 86.44 95 PHE A O 1
ATOM 758 N N . TYR A 1 96 ? -16.273 4.437 24.824 1.00 87.31 96 TYR A N 1
ATOM 759 C CA . TYR A 1 96 ? -17.397 3.839 24.115 1.00 87.31 96 TYR A CA 1
ATOM 760 C C . TYR A 1 96 ? -17.788 2.483 24.701 1.00 87.31 96 TYR A C 1
ATOM 762 O O . TYR A 1 96 ? -16.969 1.728 25.219 1.00 87.31 96 TYR A O 1
ATOM 770 N N . THR A 1 97 ? -19.076 2.180 24.598 1.00 88.50 97 THR A N 1
ATOM 771 C CA . THR A 1 97 ? -19.667 0.902 25.000 1.00 88.50 97 THR A CA 1
ATOM 772 C C . THR A 1 97 ? -19.493 -0.156 23.912 1.00 88.50 97 THR A C 1
ATOM 774 O O . THR A 1 97 ? -19.361 0.157 22.726 1.00 88.50 97 THR A O 1
ATOM 777 N N . GLU A 1 98 ? -19.597 -1.430 24.288 1.00 86.06 98 GLU A N 1
ATOM 778 C CA . GLU A 1 98 ? -19.582 -2.545 23.332 1.00 86.06 98 GLU A CA 1
ATOM 779 C C . GLU A 1 98 ? -20.680 -2.412 22.254 1.00 86.06 98 GLU A C 1
ATOM 781 O O . GLU A 1 98 ? -20.462 -2.731 21.087 1.00 86.06 98 GLU A O 1
ATOM 786 N N . GLY A 1 99 ? -21.848 -1.856 22.603 1.00 89.00 99 GLY A N 1
ATOM 787 C CA . GLY A 1 99 ? -22.913 -1.572 21.635 1.00 89.00 99 GLY A CA 1
ATOM 788 C C . GLY A 1 99 ? -22.510 -0.530 20.584 1.00 89.00 99 GLY A C 1
ATOM 789 O O . GLY A 1 99 ? -22.764 -0.718 19.395 1.00 89.00 99 GLY A O 1
ATOM 790 N N . GLN A 1 100 ? -21.824 0.539 20.998 1.00 90.69 100 GLN A N 1
ATOM 791 C CA . GLN A 1 100 ? -21.301 1.557 20.078 1.00 90.69 100 GLN A CA 1
ATOM 792 C C . GLN A 1 100 ? -20.186 0.998 19.186 1.00 90.69 100 GLN A C 1
ATOM 794 O O . GLN A 1 100 ? -20.143 1.330 18.002 1.00 90.69 100 GLN A O 1
ATOM 799 N N . ARG A 1 101 ? -19.340 0.101 19.714 1.00 84.94 101 ARG A N 1
ATOM 800 C CA . ARG A 1 101 ? -18.321 -0.612 18.925 1.00 84.94 101 ARG A CA 1
ATOM 801 C C . ARG A 1 101 ? -18.955 -1.387 17.774 1.00 84.94 101 ARG A C 1
ATOM 803 O O . ARG A 1 101 ? -18.548 -1.234 16.624 1.00 84.94 101 ARG A O 1
ATOM 810 N N . LYS A 1 102 ? -19.983 -2.182 18.082 1.00 86.94 102 LYS A N 1
ATOM 811 C CA . LYS A 1 102 ? -20.705 -2.995 17.093 1.00 86.94 102 LYS A CA 1
ATOM 812 C C . LYS A 1 102 ? -21.378 -2.136 16.029 1.00 86.94 102 LYS A C 1
ATOM 814 O O . LYS A 1 102 ? -21.330 -2.481 14.852 1.00 86.94 102 LYS A O 1
ATOM 819 N N . GLU A 1 103 ? -21.964 -1.006 16.417 1.00 91.38 103 GLU A N 1
ATOM 820 C CA . GLU A 1 103 ? -22.586 -0.088 15.459 1.00 91.38 103 GLU A CA 1
ATOM 821 C C . GLU A 1 103 ? -21.557 0.571 14.527 1.00 91.38 103 GLU A C 1
ATOM 823 O O . GLU A 1 103 ? -21.814 0.697 13.329 1.00 91.38 103 GLU A O 1
ATOM 828 N N . LEU A 1 104 ? -20.380 0.954 15.033 1.00 91.94 104 LEU A N 1
ATOM 829 C CA . LEU A 1 104 ? -19.297 1.481 14.197 1.00 91.94 104 LEU A CA 1
ATOM 830 C C . LEU A 1 104 ? -18.785 0.433 13.207 1.00 91.94 104 LEU A C 1
ATOM 832 O O . LEU A 1 104 ? -18.697 0.731 12.016 1.00 91.94 104 LEU A O 1
ATOM 836 N N . ALA A 1 105 ? -18.540 -0.797 13.665 1.00 87.81 105 ALA A N 1
ATOM 837 C CA . ALA A 1 105 ? -18.153 -1.904 12.791 1.00 87.81 105 ALA A CA 1
ATOM 838 C C . ALA A 1 105 ? -19.207 -2.142 11.697 1.00 87.81 105 ALA A C 1
ATOM 840 O O . ALA A 1 105 ? -18.886 -2.158 10.510 1.00 87.81 105 ALA A O 1
ATOM 841 N N . ARG A 1 106 ? -20.495 -2.190 12.067 1.00 91.56 106 ARG A N 1
ATOM 842 C CA . ARG A 1 106 ? -21.606 -2.335 11.114 1.00 91.56 106 ARG A CA 1
ATOM 843 C C . ARG A 1 106 ? -21.635 -1.215 10.072 1.00 91.56 106 ARG A C 1
ATOM 845 O O . ARG A 1 106 ? -21.941 -1.466 8.910 1.00 91.56 106 ARG A O 1
ATOM 852 N N . ARG A 1 107 ? -21.334 0.027 10.463 1.00 94.12 107 ARG A N 1
ATOM 853 C CA . ARG A 1 107 ? -21.259 1.164 9.530 1.00 94.12 107 ARG A CA 1
ATOM 854 C C . ARG A 1 107 ? -20.033 1.099 8.629 1.00 94.12 107 ARG A C 1
ATOM 856 O O . ARG A 1 107 ? -20.143 1.510 7.477 1.00 94.12 107 ARG A O 1
ATOM 863 N N . ALA A 1 108 ? -18.905 0.604 9.131 1.00 94.94 108 ALA A N 1
ATOM 864 C CA . ALA A 1 108 ? -17.670 0.467 8.366 1.00 94.94 108 ALA A CA 1
ATOM 865 C C . ALA A 1 108 ? -17.811 -0.538 7.217 1.00 94.94 108 ALA A C 1
ATOM 867 O O . ALA A 1 108 ? -17.229 -0.317 6.160 1.00 94.94 108 ALA A O 1
ATOM 868 N N . VAL A 1 109 ? -18.656 -1.565 7.373 1.00 94.25 109 VAL A N 1
ATOM 869 C CA . VAL A 1 109 ? -18.923 -2.596 6.352 1.00 94.25 109 VAL A CA 1
ATOM 870 C C . VAL A 1 109 ? -19.237 -2.010 4.975 1.00 94.25 109 VAL A C 1
ATOM 872 O O . VAL A 1 109 ? -18.839 -2.603 3.984 1.00 94.25 109 VAL A O 1
ATOM 875 N N . LYS A 1 110 ? -19.890 -0.842 4.869 1.00 93.81 110 LYS A N 1
ATOM 876 C CA . LYS A 1 110 ? -20.196 -0.199 3.570 1.00 93.81 110 LYS A CA 1
ATOM 877 C C . LYS A 1 110 ? -18.956 0.277 2.794 1.00 93.81 110 LYS A C 1
ATOM 879 O O . LYS A 1 110 ? -19.064 0.620 1.622 1.00 93.81 110 LYS A O 1
ATOM 884 N N . HIS A 1 111 ? -17.808 0.359 3.464 1.00 92.12 111 HIS A N 1
ATOM 885 C CA . HIS A 1 111 ? -16.522 0.766 2.900 1.00 92.12 111 HIS A CA 1
ATOM 886 C C . HIS A 1 111 ? -15.613 -0.428 2.582 1.00 92.12 111 HIS A C 1
ATOM 888 O O . HIS A 1 111 ? -14.546 -0.235 2.004 1.00 92.12 111 HIS A O 1
ATOM 894 N N . ASP A 1 112 ? -16.030 -1.649 2.926 1.00 93.50 112 ASP A N 1
ATOM 895 C CA . ASP A 1 112 ? -15.312 -2.863 2.555 1.00 93.50 112 ASP A CA 1
ATOM 896 C C . ASP A 1 112 ? -15.455 -3.109 1.047 1.00 93.50 112 ASP A C 1
ATOM 898 O O . ASP A 1 112 ? -16.554 -3.371 0.547 1.00 93.50 112 ASP A O 1
ATOM 902 N N . LEU A 1 113 ? -14.332 -3.044 0.330 1.00 87.25 113 LEU A N 1
ATOM 903 C CA . LEU A 1 113 ? -14.264 -3.234 -1.120 1.00 87.25 113 LEU A CA 1
ATOM 904 C C . LEU A 1 113 ? -14.508 -4.689 -1.553 1.00 87.25 113 LEU A C 1
ATOM 906 O O . LEU A 1 113 ? -14.827 -4.929 -2.717 1.00 87.25 113 LEU A O 1
ATOM 910 N N . HIS A 1 114 ? -14.374 -5.667 -0.652 1.00 88.69 114 HIS A N 1
ATOM 911 C CA . HIS A 1 114 ? -14.707 -7.066 -0.937 1.00 88.69 114 HIS A CA 1
ATOM 912 C C . HIS A 1 114 ? -16.210 -7.306 -0.905 1.00 88.69 114 HIS A C 1
ATOM 914 O O . HIS A 1 114 ? -16.732 -7.982 -1.791 1.00 88.69 114 HIS A O 1
ATOM 920 N N . ARG A 1 115 ? -16.912 -6.721 0.073 1.00 89.69 115 ARG A N 1
ATOM 921 C CA . ARG A 1 115 ? -18.379 -6.812 0.184 1.00 89.69 115 ARG A CA 1
ATOM 922 C C . ARG A 1 115 ? -19.091 -5.895 -0.800 1.00 89.69 115 ARG A C 1
ATOM 924 O O . ARG A 1 115 ? -20.079 -6.297 -1.404 1.00 89.69 115 ARG A O 1
ATOM 931 N N . ASN A 1 116 ? -18.583 -4.678 -0.972 1.00 87.50 116 ASN A N 1
ATOM 932 C CA . ASN A 1 116 ? -19.188 -3.638 -1.803 1.00 87.50 116 ASN A CA 1
ATOM 933 C C . ASN A 1 116 ? -18.299 -3.372 -3.008 1.00 87.50 116 ASN A C 1
ATOM 935 O O . ASN A 1 116 ? -17.805 -2.261 -3.204 1.00 87.50 116 ASN A O 1
ATOM 939 N N . ARG A 1 117 ? -18.071 -4.414 -3.810 1.00 80.12 117 ARG A N 1
ATOM 940 C CA . ARG A 1 117 ? -17.379 -4.258 -5.086 1.00 80.12 117 ARG A CA 1
ATOM 941 C C . ARG A 1 117 ? -18.140 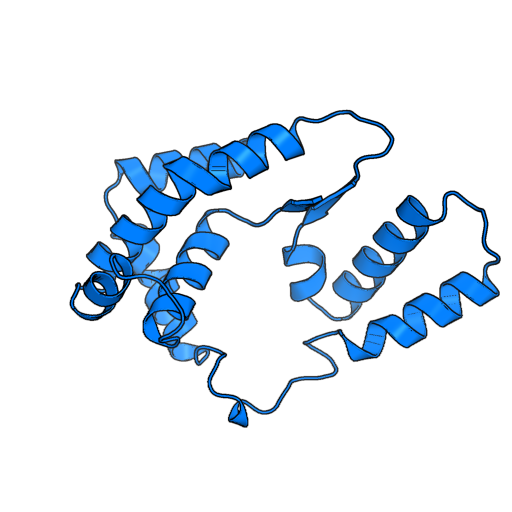-3.230 -5.909 1.00 80.12 117 ARG A C 1
ATOM 943 O O . ARG A 1 117 ? -19.269 -3.480 -6.325 1.00 80.12 117 ARG A O 1
ATOM 950 N N . THR A 1 118 ? -17.542 -2.063 -6.104 1.00 68.44 118 THR A N 1
ATOM 951 C CA . THR A 1 118 ? -18.049 -1.115 -7.081 1.00 68.44 118 THR A CA 1
ATOM 952 C C . THR A 1 118 ? -17.922 -1.784 -8.441 1.00 68.44 118 THR A C 1
ATOM 954 O O . THR A 1 118 ? -16.862 -2.308 -8.785 1.00 68.44 118 THR A O 1
ATOM 957 N N . ASP A 1 119 ? -19.016 -1.824 -9.201 1.00 59.25 119 ASP A N 1
ATOM 958 C CA . ASP A 1 119 ? -18.938 -2.199 -10.608 1.00 59.25 119 ASP A CA 1
ATOM 959 C C . ASP A 1 119 ? -17.821 -1.362 -11.259 1.00 59.25 119 ASP A C 1
ATOM 961 O O . ASP A 1 119 ? -17.791 -0.140 -11.083 1.00 59.25 119 ASP A O 1
ATOM 965 N N . ASP A 1 120 ? -16.952 -1.993 -12.060 1.00 55.88 120 ASP A N 1
ATOM 966 C CA . ASP A 1 120 ? -15.840 -1.377 -12.823 1.00 55.88 120 ASP A CA 1
ATOM 967 C C . ASP A 1 120 ? -16.268 -0.190 -13.728 1.00 55.88 120 ASP A C 1
ATOM 969 O O . ASP A 1 120 ? -15.447 0.437 -14.397 1.00 55.88 120 ASP A O 1
ATOM 973 N N . LYS A 1 121 ? -17.560 0.156 -13.746 1.00 52.81 121 LYS A N 1
ATOM 974 C CA . LYS A 1 121 ? -18.175 1.271 -14.474 1.00 52.81 121 LYS A CA 1
ATOM 975 C C . LYS A 1 121 ? -17.569 2.635 -14.145 1.00 52.81 121 LYS A C 1
ATOM 977 O O . LYS A 1 121 ? -17.736 3.551 -14.940 1.00 52.81 121 LYS A O 1
ATOM 982 N N . GLN A 1 122 ? -16.881 2.785 -13.011 1.00 56.69 122 GLN A N 1
ATOM 983 C CA . GLN A 1 122 ? -16.233 4.049 -12.648 1.00 56.69 122 GLN A CA 1
ATOM 984 C C . GLN A 1 122 ? -14.852 4.249 -13.294 1.00 56.69 122 GLN A C 1
ATOM 986 O O . GLN A 1 122 ? -14.284 5.316 -13.133 1.00 56.69 122 GLN A O 1
ATOM 991 N N . GLY A 1 123 ? -14.290 3.277 -14.026 1.00 57.56 123 GLY A N 1
ATOM 992 C CA . GLY A 1 123 ? -13.096 3.483 -14.870 1.00 57.56 123 GLY A CA 1
ATOM 993 C C . GLY A 1 123 ? -11.762 3.748 -14.148 1.00 57.56 123 GLY A C 1
ATOM 994 O O . GLY A 1 123 ? -10.710 3.618 -14.765 1.00 57.56 123 GLY A O 1
ATOM 995 N N . HIS A 1 124 ? -11.774 4.044 -12.846 1.00 63.88 124 HIS A N 1
ATOM 996 C CA . HIS A 1 124 ? -10.576 4.375 -12.063 1.00 63.88 124 HIS A CA 1
ATOM 997 C C . HIS A 1 124 ? -9.825 3.151 -11.502 1.00 63.88 124 HIS A C 1
ATOM 999 O O . HIS A 1 124 ? -8.758 3.298 -10.904 1.00 63.88 124 HIS A O 1
ATOM 1005 N N . VAL A 1 125 ? -10.355 1.933 -11.675 1.00 71.38 125 VAL A N 1
ATOM 1006 C CA . VAL A 1 125 ? -9.726 0.694 -11.192 1.00 71.38 125 VAL A CA 1
ATOM 1007 C C . VAL A 1 125 ? -9.098 -0.060 -12.359 1.00 71.38 125 VAL A C 1
ATOM 1009 O O . VAL A 1 125 ? -9.780 -0.511 -13.276 1.00 71.38 125 VAL A O 1
ATOM 1012 N N . ALA A 1 126 ? -7.779 -0.252 -12.308 1.00 77.12 126 ALA A N 1
ATOM 1013 C CA . ALA A 1 126 ? -7.091 -1.077 -13.293 1.00 77.12 126 ALA A CA 1
ATOM 1014 C C . ALA A 1 126 ? -7.606 -2.528 -13.261 1.00 77.12 126 ALA A C 1
ATOM 1016 O O . ALA A 1 126 ? -7.699 -3.150 -12.192 1.00 77.12 126 ALA A O 1
ATOM 1017 N N . LYS A 1 127 ? -7.867 -3.083 -14.451 1.00 82.19 127 LYS A N 1
ATOM 1018 C CA . LYS A 1 127 ? -8.303 -4.474 -14.641 1.00 82.19 127 LYS A CA 1
ATOM 1019 C C . LYS A 1 127 ? -7.312 -5.454 -14.005 1.00 82.19 127 LYS A C 1
ATOM 1021 O O . LYS A 1 127 ? -6.099 -5.243 -14.061 1.00 82.19 127 LYS A O 1
ATOM 1026 N N . ALA A 1 128 ? -7.815 -6.571 -13.474 1.00 82.44 128 ALA A N 1
ATOM 1027 C CA . ALA A 1 128 ? -6.991 -7.588 -12.808 1.00 82.44 128 ALA A CA 1
ATOM 1028 C C . ALA A 1 128 ? -5.821 -8.087 -13.680 1.00 82.44 128 ALA A C 1
ATOM 1030 O O . ALA A 1 128 ? -4.689 -8.145 -13.211 1.00 82.44 128 ALA A O 1
ATOM 1031 N N . ALA A 1 129 ? -6.061 -8.346 -14.969 1.00 85.69 129 ALA A N 1
ATOM 1032 C CA . ALA A 1 129 ? -5.015 -8.781 -15.901 1.00 85.69 129 ALA A CA 1
ATOM 1033 C C . ALA A 1 129 ? -3.878 -7.751 -16.067 1.00 85.69 129 ALA A C 1
ATOM 1035 O O . ALA A 1 129 ? -2.710 -8.124 -16.180 1.00 85.69 129 ALA A O 1
ATOM 1036 N N . MET A 1 130 ? -4.204 -6.453 -16.034 1.00 87.06 130 MET A N 1
ATOM 1037 C CA . MET A 1 130 ? -3.200 -5.388 -16.098 1.00 87.06 130 MET A CA 1
ATOM 1038 C C . MET A 1 130 ? -2.371 -5.352 -14.811 1.00 87.06 130 MET A C 1
ATOM 1040 O O . MET A 1 130 ? -1.148 -5.277 -14.874 1.00 87.06 130 MET A O 1
ATOM 1044 N N . LYS A 1 131 ? -3.018 -5.488 -13.644 1.00 87.25 131 LYS A N 1
ATOM 1045 C CA . LYS A 1 131 ? -2.324 -5.568 -12.348 1.00 87.25 131 LYS A CA 1
ATOM 1046 C C . LYS A 1 131 ? -1.301 -6.702 -12.323 1.00 87.25 131 LYS A C 1
ATOM 1048 O O . LYS A 1 131 ? -0.171 -6.478 -11.903 1.00 87.25 131 LYS A O 1
ATOM 1053 N N . GLU A 1 132 ? -1.670 -7.890 -12.797 1.00 89.50 132 GLU A N 1
ATOM 1054 C CA . GLU A 1 132 ? -0.750 -9.033 -12.841 1.00 89.50 132 GLU A CA 1
ATOM 1055 C C . GLU A 1 132 ? 0.396 -8.828 -13.841 1.00 89.50 132 GLU A C 1
ATOM 1057 O O . GLU A 1 132 ? 1.548 -9.117 -13.518 1.00 89.50 132 GLU A O 1
ATOM 1062 N N . SER A 1 133 ? 0.114 -8.239 -15.007 1.00 90.69 133 SER A N 1
ATOM 1063 C CA . SER A 1 133 ? 1.150 -7.908 -15.998 1.00 90.69 133 SER A CA 1
ATOM 1064 C C . SER A 1 133 ? 2.182 -6.928 -15.430 1.00 90.69 133 SER A C 1
ATOM 1066 O O . SER A 1 133 ? 3.385 -7.162 -15.525 1.00 90.69 133 SER A O 1
ATOM 1068 N N . VAL A 1 134 ? 1.721 -5.869 -14.761 1.00 91.38 134 VAL A N 1
ATOM 1069 C CA . VAL A 1 134 ? 2.594 -4.869 -14.133 1.00 91.38 134 VAL A CA 1
ATOM 1070 C C . VAL A 1 134 ? 3.413 -5.483 -12.996 1.00 91.38 134 VAL A C 1
ATOM 1072 O O . VAL A 1 134 ? 4.623 -5.273 -12.935 1.00 91.38 134 VAL A O 1
ATOM 1075 N N . LYS A 1 135 ? 2.799 -6.304 -12.130 1.00 90.94 135 LYS A N 1
ATOM 1076 C CA . LYS A 1 135 ? 3.516 -7.019 -11.057 1.00 90.94 135 LYS A CA 1
ATOM 1077 C C . LYS A 1 135 ? 4.634 -7.910 -11.597 1.00 90.94 135 LYS A C 1
ATOM 1079 O O . LYS A 1 135 ? 5.708 -7.955 -11.001 1.00 90.94 135 LYS A O 1
ATOM 1084 N N . ALA A 1 136 ? 4.408 -8.598 -12.716 1.00 92.25 136 ALA A N 1
ATOM 1085 C CA . ALA A 1 136 ? 5.419 -9.455 -13.332 1.00 92.25 136 ALA A CA 1
ATOM 1086 C C . ALA A 1 136 ? 6.650 -8.659 -13.806 1.00 92.25 136 ALA A C 1
ATOM 1088 O O . ALA A 1 136 ? 7.778 -9.148 -13.715 1.00 92.25 136 ALA A O 1
ATOM 1089 N N . VAL A 1 137 ? 6.450 -7.413 -14.246 1.00 93.88 137 VAL A N 1
ATOM 1090 C CA . VAL A 1 137 ? 7.508 -6.529 -14.761 1.00 93.88 137 VAL A CA 1
ATOM 1091 C C . VAL A 1 137 ? 8.291 -5.821 -13.648 1.00 93.88 137 VAL A C 1
ATOM 1093 O O . VAL A 1 137 ? 9.399 -5.352 -13.893 1.00 93.88 137 VAL A O 1
ATOM 1096 N N . VAL A 1 138 ? 7.820 -5.829 -12.395 1.00 93.12 138 VAL A N 1
ATOM 1097 C CA . VAL A 1 138 ? 8.549 -5.228 -11.256 1.00 93.12 138 VAL A CA 1
ATOM 1098 C C . VAL A 1 138 ? 9.980 -5.762 -11.134 1.00 93.12 138 VAL A C 1
ATOM 1100 O O . VAL A 1 138 ? 10.892 -5.010 -10.810 1.00 93.12 138 VAL A O 1
ATOM 1103 N N . ASN A 1 139 ? 10.220 -7.043 -11.427 1.00 91.69 139 ASN A N 1
ATOM 1104 C CA . ASN A 1 139 ? 11.569 -7.617 -11.353 1.00 91.69 139 ASN A CA 1
ATOM 1105 C C . ASN A 1 139 ? 12.499 -7.180 -12.501 1.00 91.69 139 ASN A C 1
ATOM 1107 O O . ASN A 1 139 ? 13.698 -7.450 -12.436 1.00 91.69 139 ASN A O 1
ATOM 1111 N N . ALA A 1 140 ? 11.963 -6.523 -13.532 1.00 93.31 140 ALA A N 1
ATOM 1112 C CA . ALA A 1 140 ? 12.712 -6.011 -14.675 1.00 93.31 140 ALA A CA 1
ATOM 1113 C C . ALA A 1 140 ? 13.173 -4.552 -14.500 1.00 93.31 140 ALA A C 1
ATOM 1115 O O . ALA A 1 140 ? 13.965 -4.075 -15.311 1.00 93.31 140 ALA A O 1
ATOM 1116 N N . ILE A 1 141 ? 12.728 -3.843 -13.452 1.00 95.69 141 ILE A N 1
ATOM 1117 C CA . ILE A 1 141 ? 13.227 -2.491 -13.156 1.00 95.69 141 ILE A CA 1
ATOM 1118 C C . ILE A 1 141 ? 14.722 -2.537 -12.770 1.00 95.69 141 ILE A C 1
ATOM 1120 O O . ILE A 1 141 ? 15.223 -3.585 -12.341 1.00 95.69 141 ILE A O 1
ATOM 1124 N N . PRO A 1 142 ? 15.462 -1.413 -12.856 1.00 97.88 142 PRO A N 1
ATOM 1125 C CA . PRO A 1 142 ? 16.867 -1.364 -12.464 1.00 97.88 142 PRO A CA 1
ATOM 1126 C C . PRO A 1 142 ? 17.124 -1.975 -11.079 1.00 97.88 142 PRO A C 1
ATOM 1128 O O . PRO A 1 142 ? 16.502 -1.593 -10.087 1.00 97.88 142 PRO A O 1
ATOM 1131 N N . ARG A 1 143 ? 18.098 -2.895 -10.994 1.00 96.94 143 ARG A N 1
ATOM 1132 C CA . ARG A 1 143 ? 18.399 -3.675 -9.772 1.00 96.94 143 ARG A CA 1
ATOM 1133 C C . ARG A 1 143 ? 18.595 -2.815 -8.524 1.00 96.94 143 ARG A C 1
ATOM 1135 O O . ARG A 1 143 ? 18.223 -3.242 -7.435 1.00 96.94 143 ARG A O 1
ATOM 1142 N N . ARG A 1 144 ? 19.177 -1.622 -8.686 1.00 98.00 144 ARG A N 1
ATOM 1143 C CA . ARG A 1 144 ? 19.347 -0.646 -7.603 1.00 98.00 144 ARG A CA 1
ATOM 1144 C C . ARG A 1 144 ? 17.997 -0.250 -6.998 1.00 98.00 144 ARG A C 1
ATOM 1146 O O . ARG A 1 144 ? 17.828 -0.408 -5.800 1.00 98.00 144 ARG A O 1
ATOM 1153 N N . LEU A 1 145 ? 17.031 0.160 -7.821 1.00 97.38 145 LEU A N 1
ATOM 1154 C CA . LEU A 1 145 ? 15.702 0.574 -7.356 1.00 97.38 145 LEU A CA 1
ATOM 1155 C C . LEU A 1 145 ? 14.959 -0.579 -6.683 1.00 97.38 145 LEU A C 1
ATOM 1157 O O . LEU A 1 145 ? 14.397 -0.407 -5.609 1.00 97.38 145 LEU A O 1
ATOM 1161 N N . LEU A 1 146 ? 15.018 -1.783 -7.262 1.00 96.62 146 LEU A N 1
ATOM 1162 C CA . LEU A 1 146 ? 14.394 -2.959 -6.652 1.00 96.62 146 LEU A CA 1
ATOM 1163 C C . LEU A 1 146 ? 15.005 -3.295 -5.285 1.00 96.62 146 LEU A C 1
ATOM 1165 O O . LEU A 1 146 ? 14.289 -3.697 -4.368 1.00 96.62 146 LEU A O 1
ATOM 1169 N N . ARG A 1 147 ? 16.327 -3.159 -5.141 1.00 97.50 147 ARG A N 1
ATOM 1170 C CA . ARG A 1 147 ? 17.012 -3.345 -3.858 1.00 97.50 147 ARG A CA 1
ATOM 1171 C C . ARG A 1 147 ? 16.571 -2.290 -2.849 1.00 97.50 147 ARG A C 1
ATOM 1173 O O . ARG A 1 147 ? 16.285 -2.658 -1.717 1.00 97.50 147 ARG A O 1
ATOM 1180 N N . ASP A 1 148 ? 16.497 -1.031 -3.258 1.00 97.12 148 ASP A N 1
ATOM 1181 C CA . ASP A 1 148 ? 16.149 0.080 -2.375 1.00 97.12 148 ASP A CA 1
ATOM 1182 C C . ASP A 1 148 ? 14.670 -0.033 -1.916 1.00 97.12 148 ASP A C 1
ATOM 1184 O O . ASP A 1 148 ? 14.398 0.053 -0.721 1.00 97.12 148 ASP A O 1
ATOM 1188 N N . LEU A 1 149 ? 13.732 -0.412 -2.802 1.00 96.44 149 LEU A N 1
ATOM 1189 C CA . LEU A 1 149 ? 12.341 -0.751 -2.433 1.00 96.44 149 LEU A CA 1
ATOM 1190 C C . LEU A 1 149 ? 12.254 -1.925 -1.448 1.00 96.44 149 LEU A C 1
ATOM 1192 O O . LEU A 1 149 ? 11.461 -1.904 -0.507 1.00 96.44 149 LEU A O 1
ATOM 1196 N N . LYS A 1 150 ? 13.060 -2.973 -1.659 1.00 96.25 150 LYS A N 1
ATOM 1197 C CA . LYS A 1 150 ? 13.143 -4.109 -0.728 1.00 96.25 150 LYS A CA 1
ATOM 1198 C C . LYS A 1 150 ? 13.769 -3.714 0.609 1.00 96.25 150 LYS A C 1
ATOM 1200 O O . LYS A 1 150 ? 13.455 -4.356 1.604 1.00 96.25 150 LYS A O 1
ATOM 1205 N N . GLY A 1 151 ? 14.654 -2.717 0.623 1.00 96.12 151 GLY A N 1
ATOM 1206 C CA . GLY A 1 151 ? 15.202 -2.106 1.833 1.00 96.12 151 GLY A CA 1
ATOM 1207 C C . GLY A 1 151 ? 14.102 -1.424 2.635 1.00 96.12 151 GLY A C 1
ATOM 1208 O O . GLY A 1 151 ? 13.828 -1.860 3.746 1.00 96.12 151 GLY A O 1
ATOM 1209 N N . LEU A 1 152 ? 13.375 -0.491 2.010 1.00 94.94 152 LEU A N 1
ATOM 1210 C CA . LEU A 1 152 ? 12.223 0.185 2.619 1.00 94.94 152 LEU A CA 1
ATOM 1211 C C . LEU A 1 152 ? 11.192 -0.809 3.166 1.00 94.94 152 LEU A C 1
ATOM 1213 O O . LEU A 1 152 ? 10.725 -0.673 4.287 1.00 94.94 152 LEU A O 1
ATOM 1217 N N . ARG A 1 153 ? 10.877 -1.869 2.413 1.00 94.25 153 ARG A N 1
ATOM 1218 C CA . ARG A 1 153 ? 9.946 -2.912 2.872 1.00 94.25 153 ARG A CA 1
ATOM 1219 C C . ARG A 1 153 ? 10.406 -3.638 4.143 1.00 94.25 153 ARG A C 1
ATOM 1221 O O . ARG A 1 153 ? 9.570 -4.221 4.810 1.00 94.25 153 ARG A O 1
ATOM 1228 N N . LYS A 1 154 ? 11.708 -3.702 4.429 1.00 93.75 154 LYS A N 1
ATOM 1229 C CA . LYS A 1 154 ? 12.226 -4.321 5.662 1.00 93.75 154 LYS A CA 1
ATOM 1230 C C . LYS A 1 154 ? 12.232 -3.356 6.844 1.00 93.75 154 LYS A C 1
ATOM 1232 O O . LYS A 1 154 ? 12.327 -3.816 7.975 1.00 93.75 154 LYS A O 1
ATOM 1237 N N . GLU A 1 155 ? 12.217 -2.058 6.567 1.00 90.75 155 GLU A N 1
ATOM 1238 C CA . GLU A 1 155 ? 12.160 -1.000 7.577 1.00 90.75 155 GLU A CA 1
ATOM 1239 C C . GLU A 1 155 ? 10.723 -0.757 8.067 1.00 90.75 155 GLU A C 1
ATOM 1241 O O . GLU A 1 155 ? 10.549 -0.268 9.179 1.00 90.75 155 GLU A O 1
ATOM 1246 N N . LEU A 1 156 ? 9.722 -1.141 7.259 1.00 88.12 156 LEU A N 1
ATOM 1247 C CA . LEU A 1 156 ? 8.285 -1.179 7.570 1.00 88.12 156 LEU A CA 1
ATOM 1248 C C . LEU A 1 156 ? 7.838 -2.578 8.026 1.00 88.12 156 LEU A C 1
ATOM 1250 O O . LEU A 1 156 ? 6.996 -2.681 8.941 1.00 88.12 156 LEU A O 1
#

Radius of gyration: 17.93 Å; chains: 1; bounding box: 42×28×49 Å

Organism: Alexandrium catenella (NCBI:txid2925)

Foldseek 3Di:
DEDEQLLVQLLLVLLQLCQDPPDDDVSVVLVVDDLQVSSLVSLVVSLVPVLVVRLVLVPDPDLLRDYHYPCLLQVDLVSVLVRQLVVCCSVCVPVDDPVVSVVSSVVSSCVRCRNPVDDCVVRSDDDPVSSVVSSVSLVVHPPVSNVSSVVSSVSD

Secondary structure (DSSP, 8-state):
-EE--HHHHHHHHHHHHHH-S-S-TTTHHHHTS-HHHHHHHHHHHHHHTHHHHHHHHHT---TT---EEHHHHHS-HHHHHHHHHHHHHHHHTT-S-HHHHHHHHHHHGGG-TTTS---GGGS-S--HHHHHHHHHHGGGS-HHHHHHHHHHHHH-